Protein AF-A0A5S3U3B7-F1 (afdb_monomer)

Nearest PDB structures (foldseek):
  7dtr-assembly1_A-2  TM=5.521E-01  e=1.404E+00  Pseudomonas aeruginosa
  4id2-assembly1_A  TM=3.808E-01  e=4.170E+00  Bacteroides ovatus ATCC 8483
  2clz-assembly1_A  TM=3.949E-01  e=7.420E+00  Mus musculus
  4fp1-assembly1_A  TM=3.290E-01  e=8.991E+00  Pseudomonas putida
  6b40-assembly1_E  TM=2.022E-01  e=4.170E+00  Branchiostoma belcheri

Secondary structure (DSSP, 8-state):
--PPPHHHHHHHHHHHHHHHHTSTTGGGG-SBTTB-EEEEEEEEEE-SS--TT-EE-HHHHTTSEEEEEEEEEETTEEEEEEEEETTS-THHHHHHHHHT--SS---SEE-

Foldseek 3Di:
DDDDDPVVVLVVLLVVLQVVCPDPCQQVLDPDHPFWEKEKDWDKDFDPDDDPQWADDCVRANPGTTWIKIFIDTSNRTQFIDIHHPVDDRVVCPVVRLVPRPHPDHGPHYD

Sequence (111 aa):
ANYIRPETLHDASDVINNAVAALPIFRHYHIQEDQLHASADGQKFETHLETFKTRYSSKYFGTNKGITAMTLVANHSALNARIIGSNEHESHYIYDLLQSNSSEIKPDVLS

Solvent-accessible surface area (backbone atoms only — not comparable to full-atom values): 6523 Å² total; per-residue (Å²): 132,93,74,88,46,72,68,64,51,49,56,52,43,34,55,51,41,45,58,51,60,71,37,87,65,40,72,73,54,42,88,44,89,99,38,46,53,25,38,60,48,72,46,80,42,79,46,94,69,86,50,97,45,45,25,59,26,62,91,84,45,55,94,38,36,15,32,22,43,35,38,33,35,39,73,93,30,76,60,35,74,49,82,40,33,42,71,57,70,65,79,79,46,53,63,56,48,61,72,66,41,80,42,84,77,73,62,77,42,78,84

Radius of gyration: 15.9 Å; Cα contacts (8 Å, |Δi|>4): 185; chains: 1; bounding box: 46×23×41 Å

pLDDT: mean 92.89, std 5.53, range [54.0, 97.69]

Mean predicted aligned error: 3.94 Å

Structure (mmCIF, N/CA/C/O backbone):
data_AF-A0A5S3U3B7-F1
#
_entry.id   AF-A0A5S3U3B7-F1
#
loop_
_atom_site.group_PDB
_atom_site.id
_atom_site.type_symbol
_atom_site.label_atom_id
_atom_site.label_alt_id
_atom_site.label_comp_id
_atom_site.label_asym_id
_atom_site.label_entity_id
_atom_site.label_seq_id
_atom_site.pdbx_PDB_ins_code
_atom_site.Cartn_x
_atom_site.Cartn_y
_atom_site.Cartn_z
_atom_site.occupancy
_atom_site.B_iso_or_equiv
_atom_site.auth_seq_id
_atom_site.auth_comp_id
_atom_site.auth_asym_id
_atom_site.auth_atom_id
_atom_site.pdbx_PDB_model_num
ATOM 1 N N . ALA A 1 1 ? -25.894 8.887 -12.754 1.00 54.00 1 ALA A N 1
ATOM 2 C CA . ALA A 1 1 ? -24.887 9.210 -11.725 1.00 54.00 1 ALA A CA 1
ATOM 3 C C . ALA A 1 1 ? -23.654 8.357 -11.993 1.00 54.00 1 ALA A C 1
ATOM 5 O O . ALA A 1 1 ? -23.797 7.147 -12.123 1.00 54.00 1 ALA A O 1
ATOM 6 N N . ASN A 1 2 ? -22.485 8.978 -12.163 1.00 64.12 2 ASN A N 1
ATOM 7 C CA . ASN A 1 2 ? -21.223 8.257 -12.337 1.00 64.12 2 ASN A CA 1
ATOM 8 C C . ASN A 1 2 ? -20.746 7.806 -10.957 1.00 64.12 2 ASN A C 1
ATOM 10 O O . ASN A 1 2 ? -20.170 8.592 -10.212 1.00 64.12 2 ASN A O 1
ATOM 14 N N . TYR A 1 3 ? -21.068 6.570 -10.586 1.00 75.81 3 TYR A N 1
ATOM 15 C CA . TYR A 1 3 ? -20.575 5.977 -9.349 1.00 75.81 3 TYR A CA 1
ATOM 16 C C . TYR A 1 3 ? -19.154 5.470 -9.573 1.00 75.81 3 TYR A C 1
ATOM 18 O O . TYR A 1 3 ? -18.912 4.703 -10.506 1.00 75.81 3 TYR A O 1
ATOM 26 N N . ILE A 1 4 ? -18.230 5.889 -8.712 1.00 82.06 4 ILE A N 1
ATOM 27 C CA . ILE A 1 4 ? -16.897 5.295 -8.638 1.00 82.06 4 ILE A CA 1
ATOM 28 C C . ILE A 1 4 ? -17.058 3.951 -7.935 1.00 82.06 4 ILE A C 1
ATOM 30 O O . ILE A 1 4 ? -17.570 3.896 -6.816 1.00 82.06 4 ILE A O 1
ATOM 34 N N . ARG A 1 5 ? -16.661 2.870 -8.606 1.00 90.25 5 ARG A N 1
ATOM 35 C CA . ARG A 1 5 ? -16.623 1.533 -8.014 1.00 90.25 5 ARG A CA 1
ATOM 36 C C . ARG A 1 5 ? -15.184 1.204 -7.617 1.00 90.25 5 ARG A C 1
ATOM 38 O O . ARG A 1 5 ? -14.291 1.500 -8.418 1.00 90.25 5 ARG A O 1
ATOM 45 N N . PRO A 1 6 ? -14.942 0.612 -6.435 1.00 88.50 6 PRO A N 1
ATOM 46 C CA . PRO A 1 6 ? -13.596 0.250 -6.002 1.00 88.50 6 PRO A CA 1
ATOM 47 C C . PRO A 1 6 ? -12.848 -0.589 -7.036 1.00 88.50 6 PRO A C 1
ATOM 49 O O . PRO A 1 6 ? -11.689 -0.305 -7.304 1.00 88.50 6 PRO A O 1
ATOM 52 N N . GLU A 1 7 ? -13.528 -1.534 -7.688 1.00 89.69 7 GLU A N 1
ATOM 53 C CA . GLU A 1 7 ? -12.917 -2.419 -8.684 1.00 89.69 7 GLU A CA 1
ATOM 54 C C . GLU A 1 7 ? -12.412 -1.612 -9.887 1.00 89.69 7 GLU A C 1
ATOM 56 O O . GLU A 1 7 ? -11.254 -1.705 -10.267 1.00 89.69 7 GLU A O 1
ATOM 61 N N . THR A 1 8 ? -13.245 -0.708 -10.418 1.00 92.31 8 THR A N 1
ATOM 62 C CA . THR A 1 8 ? -12.846 0.145 -11.551 1.00 92.31 8 THR A CA 1
ATOM 63 C C . THR A 1 8 ? -11.762 1.160 -11.196 1.00 92.31 8 THR A C 1
ATOM 65 O O . THR A 1 8 ? -10.997 1.565 -12.067 1.00 92.31 8 THR A O 1
ATOM 68 N N . LEU A 1 9 ? -11.717 1.611 -9.938 1.00 91.75 9 LEU A N 1
ATOM 69 C CA . LEU A 1 9 ? -10.686 2.533 -9.469 1.00 91.75 9 LEU A CA 1
ATOM 70 C C . LEU A 1 9 ? -9.347 1.810 -9.311 1.00 91.75 9 LEU A C 1
ATOM 72 O O . LEU A 1 9 ? -8.314 2.369 -9.666 1.00 91.75 9 LEU A O 1
ATOM 76 N N . HIS A 1 10 ? -9.386 0.577 -8.811 1.00 92.44 10 HIS A N 1
ATOM 77 C CA . HIS A 1 10 ? -8.223 -0.290 -8.680 1.00 92.44 10 HIS A CA 1
ATOM 78 C C . HIS A 1 10 ? -7.611 -0.600 -10.049 1.00 92.44 10 HIS A C 1
ATOM 80 O O . HIS A 1 10 ? -6.440 -0.306 -10.267 1.00 92.44 10 HIS A O 1
ATOM 86 N N . ASP A 1 11 ? -8.431 -1.033 -11.013 1.00 93.88 11 ASP A N 1
ATOM 87 C CA . ASP A 1 11 ? -7.987 -1.290 -12.390 1.00 93.88 11 ASP A CA 1
ATOM 88 C C . ASP A 1 11 ? -7.365 -0.039 -13.037 1.00 93.88 11 ASP A C 1
ATOM 90 O O . ASP A 1 11 ? -6.330 -0.105 -13.701 1.00 93.88 11 ASP A O 1
ATOM 94 N N . ALA A 1 12 ? -7.974 1.134 -12.829 1.00 94.50 12 ALA A N 1
ATOM 95 C CA . ALA A 1 12 ? -7.435 2.394 -13.335 1.00 94.50 12 ALA A CA 1
ATOM 96 C C . ALA A 1 12 ? -6.098 2.769 -12.669 1.00 94.50 12 ALA A C 1
ATOM 98 O O . ALA A 1 12 ? -5.206 3.292 -13.340 1.00 94.50 12 ALA A O 1
ATOM 99 N N . SER A 1 13 ? -5.952 2.499 -11.369 1.00 94.75 13 SER A N 1
ATOM 100 C CA . SER A 1 13 ? -4.706 2.714 -10.629 1.00 94.75 13 SER A CA 1
ATOM 101 C C . SER A 1 13 ? -3.585 1.828 -11.169 1.00 94.75 13 SER A C 1
ATOM 103 O O . SER A 1 13 ? -2.486 2.324 -11.408 1.00 94.75 13 SER A O 1
ATOM 105 N N . ASP A 1 14 ? -3.869 0.554 -11.446 1.00 96.50 14 ASP A N 1
ATOM 106 C CA . ASP A 1 14 ? -2.902 -0.376 -12.038 1.00 96.50 14 ASP A CA 1
ATOM 107 C C . ASP A 1 14 ? -2.415 0.103 -13.408 1.00 96.50 14 ASP A C 1
ATOM 109 O O . ASP A 1 14 ? -1.211 0.118 -13.661 1.00 96.50 14 ASP A O 1
ATOM 113 N N . VAL A 1 15 ? -3.322 0.579 -14.269 1.00 97.38 15 VAL A N 1
ATOM 114 C CA . VAL A 1 15 ? -2.954 1.137 -15.582 1.00 97.38 15 VAL A CA 1
ATOM 115 C C . VAL A 1 15 ? -1.986 2.316 -15.437 1.00 97.38 15 VAL A C 1
ATOM 117 O O . VAL A 1 15 ? -0.990 2.386 -16.159 1.00 97.38 15 VAL A O 1
ATOM 120 N N . ILE A 1 16 ? -2.251 3.235 -14.504 1.00 96.56 16 ILE A N 1
ATOM 121 C CA . ILE A 1 16 ? -1.390 4.403 -14.268 1.00 96.56 16 ILE A CA 1
ATOM 122 C C . ILE A 1 16 ? -0.038 3.967 -13.701 1.00 96.56 16 ILE A C 1
ATOM 124 O O . ILE A 1 16 ? 0.998 4.387 -14.213 1.00 96.56 16 ILE A O 1
ATOM 128 N N . ASN A 1 17 ? -0.038 3.112 -12.679 1.00 97.12 17 ASN A N 1
ATOM 129 C CA . ASN A 1 17 ? 1.178 2.614 -12.044 1.00 97.12 17 ASN A CA 1
ATOM 130 C C . ASN A 1 17 ? 2.079 1.895 -13.056 1.00 97.12 17 ASN A C 1
ATOM 132 O O . ASN A 1 17 ? 3.262 2.214 -13.154 1.00 97.12 17 ASN A O 1
ATOM 136 N N . ASN A 1 18 ? 1.525 0.988 -13.864 1.00 97.69 18 ASN A N 1
ATOM 137 C CA . ASN A 1 18 ? 2.289 0.246 -14.870 1.00 97.69 18 ASN A CA 1
ATOM 138 C C . ASN A 1 18 ? 2.868 1.185 -15.942 1.00 97.69 18 ASN A C 1
ATOM 140 O O . ASN A 1 18 ? 4.030 1.052 -16.328 1.00 97.69 18 ASN A O 1
ATOM 144 N N . ALA A 1 19 ? 2.098 2.188 -16.380 1.00 97.38 19 ALA A N 1
ATOM 145 C CA . ALA A 1 19 ? 2.591 3.197 -17.315 1.00 97.38 19 ALA A CA 1
ATOM 146 C C . ALA A 1 19 ? 3.734 4.038 -16.717 1.00 97.38 19 ALA A C 1
ATOM 148 O O . ALA A 1 19 ? 4.704 4.332 -17.414 1.00 97.38 19 ALA A O 1
ATOM 149 N N . VAL A 1 20 ? 3.648 4.397 -15.431 1.00 96.25 20 VAL A N 1
ATOM 150 C CA . VAL A 1 20 ? 4.716 5.104 -14.706 1.00 96.25 20 VAL A CA 1
ATOM 151 C C . VAL A 1 20 ? 5.957 4.223 -14.561 1.00 96.25 20 VAL A C 1
ATOM 153 O O . VAL A 1 20 ? 7.066 4.710 -14.779 1.00 96.25 20 VAL A O 1
ATOM 156 N N . ALA A 1 21 ? 5.790 2.932 -14.271 1.00 96.25 21 ALA A N 1
ATOM 157 C CA . ALA A 1 21 ? 6.893 1.980 -14.157 1.00 96.25 21 ALA A CA 1
ATOM 158 C C . ALA A 1 21 ? 7.660 1.768 -15.468 1.00 96.25 21 ALA A C 1
ATOM 160 O O . ALA A 1 21 ? 8.870 1.549 -15.444 1.00 96.25 21 ALA A O 1
ATOM 161 N N . ALA A 1 22 ? 6.985 1.893 -16.615 1.00 96.31 22 ALA A N 1
ATOM 162 C CA . ALA A 1 22 ? 7.618 1.819 -17.930 1.00 96.31 22 ALA A CA 1
ATOM 163 C C . ALA A 1 22 ? 8.488 3.049 -18.268 1.00 96.31 22 ALA A C 1
ATOM 165 O O . ALA A 1 22 ? 9.270 3.009 -19.223 1.00 96.31 22 ALA A O 1
ATOM 166 N N . LEU A 1 23 ? 8.372 4.155 -17.521 1.00 96.31 23 LEU A N 1
ATOM 167 C CA . LEU A 1 23 ? 9.165 5.355 -17.779 1.00 96.31 23 LEU A CA 1
ATOM 168 C C . LEU A 1 23 ? 10.631 5.148 -17.360 1.00 96.31 23 LEU A C 1
ATOM 170 O O . LEU A 1 23 ? 10.896 4.645 -16.267 1.00 96.31 23 LEU A O 1
ATOM 174 N N . PRO A 1 24 ? 11.612 5.652 -18.136 1.00 94.69 24 PRO A N 1
ATOM 175 C CA . PRO A 1 24 ? 13.032 5.519 -17.798 1.00 94.69 24 PRO A CA 1
ATOM 176 C C . PRO A 1 24 ? 13.425 6.110 -16.440 1.00 94.69 24 PRO A C 1
ATOM 178 O O . PRO A 1 24 ? 14.453 5.725 -15.892 1.00 94.69 24 PRO A O 1
ATOM 181 N N . ILE A 1 25 ? 12.635 7.054 -15.913 1.00 94.75 25 ILE A N 1
ATOM 182 C CA . ILE A 1 25 ? 12.871 7.677 -14.607 1.00 94.75 25 ILE A CA 1
ATOM 183 C C . ILE A 1 25 ? 12.594 6.724 -13.437 1.00 94.75 25 ILE A C 1
ATOM 185 O O . ILE A 1 25 ? 13.209 6.871 -12.389 1.00 94.75 25 ILE A O 1
ATOM 189 N N . PHE A 1 26 ? 11.727 5.722 -13.612 1.00 95.12 26 PHE A N 1
ATOM 190 C CA . PHE A 1 26 ? 11.245 4.877 -12.519 1.00 95.12 26 PHE A CA 1
ATOM 191 C C . PHE A 1 26 ? 12.377 4.152 -11.782 1.00 95.12 26 PHE A C 1
ATOM 193 O O . PHE A 1 26 ? 12.467 4.218 -10.560 1.00 95.12 26 PHE A O 1
ATOM 200 N N . ARG A 1 27 ? 13.307 3.551 -12.532 1.00 92.75 27 ARG A N 1
ATOM 201 C CA . ARG A 1 27 ? 14.496 2.869 -11.987 1.00 92.75 27 ARG A CA 1
ATOM 202 C C . ARG A 1 27 ? 15.425 3.784 -11.183 1.00 92.75 27 ARG A C 1
ATOM 204 O O . ARG A 1 27 ? 16.193 3.302 -10.363 1.00 92.75 27 ARG A O 1
ATOM 211 N N . HIS A 1 28 ? 15.379 5.096 -11.423 1.00 94.00 28 HIS A N 1
ATOM 212 C CA . HIS A 1 28 ? 16.221 6.058 -10.710 1.00 94.00 28 HIS A CA 1
ATOM 213 C C . HIS A 1 28 ? 15.687 6.385 -9.310 1.00 94.00 28 HIS A C 1
ATOM 215 O O . HIS A 1 28 ? 16.383 7.044 -8.543 1.00 94.00 28 HIS A O 1
ATOM 221 N N . TYR A 1 29 ? 14.484 5.914 -8.966 1.00 93.75 29 TYR A N 1
ATOM 222 C CA . TYR A 1 29 ? 13.941 5.998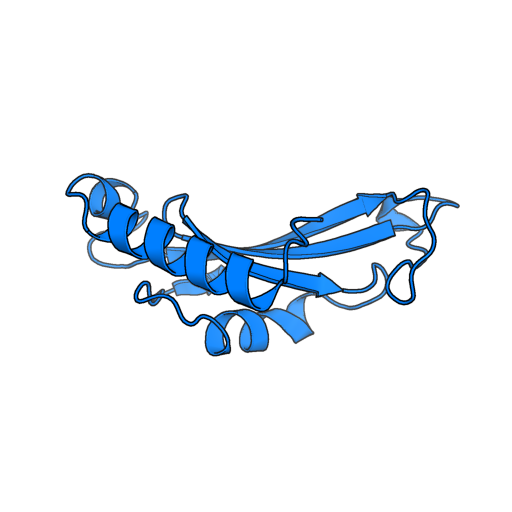 -7.611 1.00 93.75 29 TYR A CA 1
ATOM 223 C C . TYR A 1 29 ? 14.299 4.791 -6.734 1.00 93.75 29 TYR A C 1
ATOM 225 O O . TYR A 1 29 ? 13.981 4.806 -5.545 1.00 93.75 29 TYR A O 1
ATOM 233 N N . HIS A 1 30 ? 14.968 3.765 -7.277 1.00 94.44 30 HIS A N 1
ATOM 234 C CA . HIS A 1 30 ? 15.424 2.635 -6.471 1.00 94.44 30 HIS A CA 1
ATOM 235 C C . HIS A 1 30 ? 16.391 3.096 -5.378 1.00 94.44 30 HIS A C 1
ATOM 237 O O . HIS A 1 30 ? 17.321 3.860 -5.627 1.00 94.44 30 HIS A O 1
ATOM 243 N N . ILE A 1 31 ? 16.177 2.596 -4.160 1.00 91.94 31 ILE A N 1
ATOM 244 C CA . ILE A 1 31 ? 17.058 2.866 -3.016 1.00 91.94 31 ILE A CA 1
ATOM 245 C C . ILE A 1 31 ? 18.370 2.082 -3.158 1.00 91.94 31 ILE A C 1
ATOM 247 O O . ILE A 1 31 ? 19.437 2.583 -2.811 1.00 91.94 31 ILE A O 1
ATOM 251 N N . GLN A 1 32 ? 18.286 0.850 -3.664 1.00 92.06 32 GLN A N 1
ATOM 252 C CA . GLN A 1 32 ? 19.422 -0.017 -3.966 1.00 92.06 32 GLN A CA 1
ATOM 253 C C . GLN A 1 32 ? 19.421 -0.326 -5.461 1.00 92.06 32 GLN A C 1
ATOM 255 O O . GLN A 1 32 ? 18.358 -0.530 -6.046 1.00 92.06 32 GLN A O 1
ATOM 260 N N . GLU A 1 33 ? 20.601 -0.363 -6.081 1.00 87.19 33 GLU A N 1
ATOM 261 C CA . GLU A 1 33 ? 20.709 -0.744 -7.491 1.00 87.19 33 GLU A CA 1
ATOM 262 C C . GLU A 1 33 ? 20.085 -2.128 -7.720 1.00 87.19 33 GLU A C 1
ATOM 264 O O . GLU A 1 33 ? 20.262 -3.046 -6.918 1.00 87.19 33 GLU A O 1
ATOM 269 N N . ASP A 1 34 ? 19.307 -2.234 -8.800 1.00 87.62 34 ASP A N 1
ATOM 270 C CA . ASP A 1 34 ? 18.609 -3.447 -9.240 1.00 87.62 34 ASP A CA 1
ATOM 271 C C . ASP A 1 34 ? 17.636 -4.091 -8.233 1.00 87.62 34 ASP A C 1
ATOM 273 O O . ASP A 1 34 ? 17.221 -5.228 -8.439 1.00 87.62 34 ASP A O 1
ATOM 277 N N . GLN A 1 35 ? 17.220 -3.375 -7.181 1.00 94.19 35 GLN A N 1
ATOM 278 C CA . GLN A 1 35 ? 16.182 -3.846 -6.259 1.00 94.19 35 GLN A CA 1
ATOM 279 C C . GLN A 1 35 ? 15.042 -2.843 -6.135 1.00 94.19 35 GLN A C 1
ATOM 281 O O . GLN A 1 35 ? 15.228 -1.683 -5.745 1.00 94.19 35 GLN A O 1
ATOM 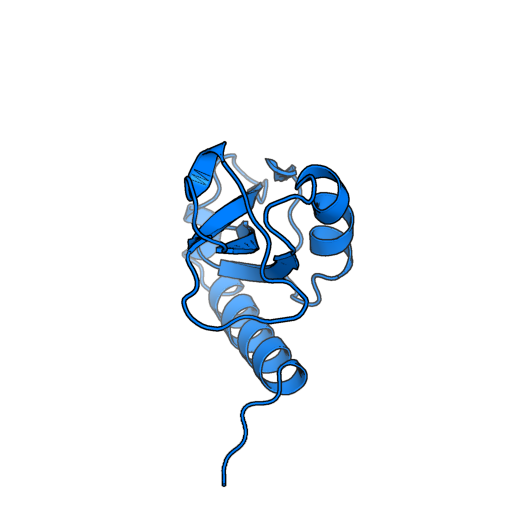286 N N . LEU A 1 36 ? 13.829 -3.317 -6.403 1.00 95.19 36 LEU A N 1
ATOM 287 C CA . LEU A 1 36 ? 12.624 -2.547 -6.181 1.00 95.19 36 LEU A CA 1
ATOM 288 C C . LEU A 1 36 ? 12.185 -2.674 -4.723 1.00 95.19 36 LEU A C 1
ATOM 290 O O . LEU A 1 36 ? 11.662 -3.697 -4.280 1.00 95.19 36 LEU A O 1
ATOM 294 N N . HIS A 1 37 ? 12.353 -1.584 -3.989 1.00 95.94 37 HIS A N 1
ATOM 295 C CA . HIS A 1 37 ? 11.957 -1.500 -2.596 1.00 95.94 37 HIS A CA 1
ATOM 296 C C . HIS A 1 37 ? 10.551 -0.905 -2.462 1.00 95.94 37 HIS A C 1
ATOM 298 O O . HIS A 1 37 ? 10.294 0.217 -2.908 1.00 95.94 37 HIS A O 1
ATOM 304 N N . ALA A 1 38 ? 9.651 -1.632 -1.805 1.00 95.38 38 ALA A N 1
ATOM 305 C CA . ALA A 1 38 ? 8.346 -1.126 -1.405 1.00 95.38 38 ALA A CA 1
ATOM 306 C C . ALA A 1 38 ? 8.292 -0.854 0.094 1.00 95.38 38 ALA A C 1
ATOM 308 O O . ALA A 1 38 ? 8.992 -1.477 0.888 1.00 95.38 38 ALA A O 1
ATOM 309 N N . SER A 1 39 ? 7.417 0.065 0.479 1.00 94.69 39 SER A N 1
ATOM 310 C CA . SER A 1 39 ? 7.097 0.326 1.874 1.00 94.69 39 SER A CA 1
ATOM 311 C C . SER A 1 39 ? 5.615 0.106 2.123 1.00 94.69 39 SER A C 1
ATOM 313 O O . SER A 1 39 ? 4.776 0.511 1.308 1.00 94.69 39 SER A O 1
ATOM 315 N N . ALA A 1 40 ? 5.312 -0.556 3.239 1.00 95.06 40 ALA A N 1
ATOM 316 C CA . ALA A 1 40 ? 3.962 -0.676 3.758 1.00 95.06 40 ALA A CA 1
ATOM 317 C C . ALA A 1 40 ? 3.792 0.236 4.979 1.00 95.06 40 ALA A C 1
ATOM 319 O O . ALA A 1 40 ? 4.506 0.082 5.964 1.00 95.06 40 ALA A O 1
ATOM 320 N N . ASP A 1 41 ? 2.829 1.157 4.937 1.00 93.50 41 ASP A N 1
ATOM 321 C CA . ASP A 1 41 ? 2.601 2.110 6.030 1.00 93.50 41 ASP A CA 1
ATOM 322 C C . ASP A 1 41 ? 1.130 2.161 6.460 1.00 93.50 41 ASP A C 1
ATOM 324 O O . ASP A 1 41 ? 0.213 2.057 5.641 1.00 93.50 41 ASP A O 1
ATOM 328 N N . GLY A 1 42 ? 0.913 2.308 7.767 1.00 94.38 42 GLY A N 1
ATOM 329 C CA . GLY A 1 42 ? -0.394 2.326 8.417 1.00 94.38 42 GLY A CA 1
ATOM 330 C C . GLY A 1 42 ? -0.803 3.729 8.850 1.00 94.38 42 GLY A C 1
ATOM 331 O O . GLY A 1 42 ? -0.695 4.111 10.018 1.00 94.38 42 GLY A O 1
ATOM 332 N N . GLN A 1 43 ? -1.347 4.509 7.922 1.00 94.06 43 GLN A N 1
ATOM 333 C CA . GLN A 1 43 ? -1.704 5.902 8.181 1.00 94.06 43 GLN A CA 1
ATOM 334 C C . GLN A 1 43 ? -2.996 6.023 8.993 1.00 94.06 43 GLN A C 1
ATOM 336 O O . GLN A 1 43 ? -3.995 5.350 8.729 1.00 94.06 43 GLN A O 1
ATOM 341 N N . LYS A 1 44 ? -2.996 6.905 9.995 1.00 95.06 44 LYS A N 1
ATOM 342 C CA . LYS A 1 44 ? -4.108 7.088 10.937 1.00 95.06 44 LYS A CA 1
ATOM 343 C C . LYS A 1 44 ? -4.931 8.311 10.563 1.00 95.06 44 LYS A C 1
ATOM 345 O O . LYS A 1 44 ? -4.409 9.421 10.539 1.00 95.06 44 LYS A O 1
ATOM 350 N N . PHE A 1 45 ? -6.226 8.106 10.340 1.00 95.31 45 PHE A N 1
ATOM 351 C CA . PHE A 1 45 ? -7.154 9.175 9.983 1.00 95.31 45 PHE A CA 1
ATOM 352 C C . PHE A 1 45 ? -8.338 9.189 10.937 1.00 95.31 45 PHE A C 1
ATOM 354 O O . PHE A 1 45 ? -9.054 8.195 11.056 1.00 95.31 45 PHE A O 1
ATOM 361 N N . GLU A 1 46 ? -8.551 10.318 11.605 1.00 95.44 46 GLU A N 1
ATOM 362 C CA . GLU A 1 46 ? -9.768 10.553 12.374 1.00 95.44 46 GLU A CA 1
ATOM 363 C C . GLU A 1 46 ? -10.955 10.736 11.418 1.00 95.44 46 GLU A C 1
ATOM 365 O O . GLU A 1 46 ? -10.816 11.324 10.345 1.00 95.44 46 GLU A O 1
ATOM 370 N N . THR A 1 47 ? -12.129 10.220 11.781 1.00 92.00 47 THR A N 1
ATOM 371 C CA . THR A 1 47 ? -13.315 10.276 10.917 1.00 92.00 47 THR A CA 1
ATOM 372 C C . THR A 1 47 ? -14.531 10.762 11.688 1.00 92.00 47 THR A C 1
ATOM 374 O O . THR A 1 47 ? -14.869 10.190 12.722 1.00 92.00 47 THR A O 1
ATOM 377 N N . HIS A 1 48 ? -15.254 11.739 11.138 1.00 88.25 48 HIS A N 1
ATOM 378 C CA . HIS A 1 48 ? -16.533 12.189 11.700 1.00 88.25 48 HIS A CA 1
ATOM 379 C C . HIS A 1 48 ? -17.690 11.218 11.424 1.00 88.25 48 HIS A C 1
ATOM 381 O O . HIS A 1 48 ? -18.633 11.141 12.206 1.00 88.25 48 HIS A O 1
ATOM 387 N N . LEU A 1 49 ? -17.630 10.488 10.305 1.00 89.94 49 LEU A N 1
ATOM 388 C CA . LEU A 1 49 ? -18.645 9.508 9.927 1.00 89.94 49 LEU A CA 1
ATOM 389 C C . LEU A 1 49 ? -18.287 8.133 10.488 1.00 89.94 49 LEU A C 1
ATOM 391 O O . LEU A 1 49 ? -17.195 7.612 10.250 1.00 89.94 49 LEU A O 1
ATOM 395 N N . GLU A 1 50 ? -19.230 7.528 11.204 1.00 89.38 50 GLU A N 1
ATOM 396 C CA . GLU A 1 50 ? -19.053 6.188 11.748 1.00 89.38 50 GLU A CA 1
ATOM 397 C C . GLU A 1 50 ? -19.378 5.122 10.699 1.00 89.38 50 GLU A C 1
ATOM 399 O O . GLU A 1 50 ? -20.506 5.000 10.226 1.00 89.38 50 GLU A O 1
ATOM 404 N N . THR A 1 51 ? -18.374 4.321 10.355 1.00 90.81 51 THR A N 1
ATOM 405 C CA . THR A 1 51 ? -18.508 3.125 9.520 1.00 90.81 51 THR A CA 1
ATOM 406 C C . THR A 1 51 ? -18.236 1.869 10.348 1.00 90.81 51 THR A C 1
ATOM 408 O O . THR A 1 51 ? -17.734 1.942 11.471 1.00 90.81 51 THR A O 1
ATOM 411 N N . PHE A 1 52 ? -18.470 0.684 9.778 1.00 90.44 52 PHE A N 1
ATOM 412 C CA . PHE A 1 52 ? -18.091 -0.580 10.423 1.00 90.44 52 PHE A CA 1
ATOM 413 C C . P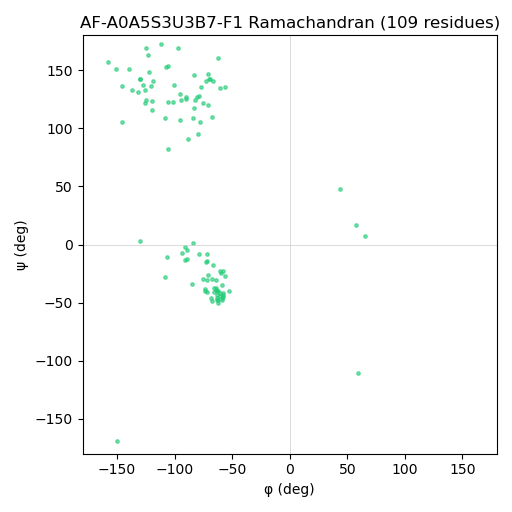HE A 1 52 ? -16.595 -0.670 10.771 1.00 90.44 52 PHE A C 1
ATOM 415 O O . PHE A 1 52 ? -16.237 -1.367 11.722 1.00 90.44 52 PHE A O 1
ATOM 422 N N . LYS A 1 53 ? -15.735 0.036 10.025 1.00 92.81 53 LYS A N 1
ATOM 423 C CA . LYS A 1 53 ? -14.283 0.090 10.244 1.00 92.81 53 LYS A CA 1
ATOM 424 C C . LYS A 1 53 ? -13.855 1.233 11.163 1.00 92.81 53 LYS A C 1
ATOM 426 O O . LYS A 1 53 ? -12.741 1.206 11.668 1.00 92.81 53 LYS A O 1
ATOM 431 N N . THR A 1 54 ? -14.730 2.192 11.448 1.00 95.25 54 THR A N 1
ATOM 432 C CA . THR A 1 54 ? -14.431 3.304 12.352 1.00 95.25 54 THR A CA 1
ATOM 433 C C . THR A 1 54 ? -14.346 2.799 13.799 1.00 95.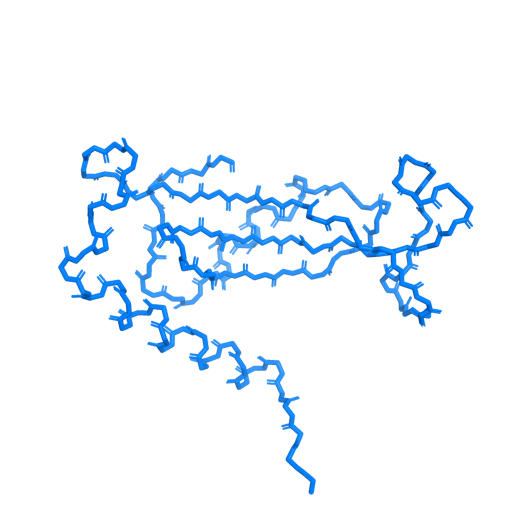25 54 THR A C 1
ATOM 435 O O . THR A 1 54 ? -15.293 2.209 14.338 1.00 95.25 54 THR A O 1
ATOM 438 N N . ARG A 1 55 ? -13.184 2.978 14.435 1.00 95.25 55 ARG A N 1
ATOM 439 C CA . ARG A 1 55 ? -12.859 2.415 15.757 1.00 95.25 55 ARG A CA 1
ATOM 440 C C . ARG A 1 55 ? -12.087 3.413 16.615 1.00 95.25 55 ARG A C 1
ATOM 442 O O . ARG A 1 55 ? -11.372 4.270 16.104 1.00 95.25 55 ARG A O 1
ATOM 449 N N . TYR A 1 56 ? -12.250 3.299 17.931 1.00 93.31 56 TYR A N 1
ATOM 450 C CA . TYR A 1 56 ? -11.505 4.114 18.887 1.00 93.31 56 TYR A CA 1
ATOM 451 C C . TYR A 1 56 ? -10.030 3.720 18.899 1.00 93.31 56 TYR A C 1
ATOM 453 O O . TYR A 1 56 ? -9.693 2.537 18.830 1.00 93.31 56 TYR A O 1
ATOM 461 N N . SER A 1 57 ? -9.159 4.714 19.046 1.00 90.88 57 SER A N 1
ATOM 462 C CA . SER A 1 57 ? -7.752 4.488 19.350 1.00 90.88 57 SER A CA 1
ATOM 463 C C . SER A 1 57 ? -7.242 5.611 20.239 1.00 90.88 57 SER A C 1
ATOM 465 O O . SER A 1 57 ? -7.026 6.727 19.773 1.00 90.88 57 SER A O 1
ATOM 467 N N . SER A 1 58 ? -7.046 5.314 21.525 1.00 89.69 58 SER A N 1
ATOM 468 C CA . SER A 1 58 ? -6.598 6.305 22.512 1.00 89.69 58 SER A CA 1
ATOM 469 C C . SER A 1 58 ? -5.250 6.921 22.142 1.00 89.69 58 SER A C 1
ATOM 471 O O . SER A 1 58 ? -5.046 8.114 22.344 1.00 89.69 58 SER A O 1
ATOM 473 N N . LYS A 1 59 ? -4.359 6.123 21.540 1.00 90.50 59 LYS A N 1
ATOM 474 C CA . LYS A 1 59 ? -3.038 6.563 21.082 1.00 90.50 59 LYS A CA 1
ATOM 475 C C . LYS A 1 59 ? -3.109 7.639 19.994 1.00 90.50 59 LYS A C 1
ATOM 477 O O . LYS A 1 59 ? -2.277 8.537 20.003 1.00 90.50 59 LYS A O 1
ATOM 482 N N . TYR A 1 60 ? -4.047 7.526 19.053 1.00 91.81 60 TYR A N 1
ATOM 483 C CA . TYR A 1 60 ? -4.054 8.361 17.845 1.00 91.81 60 TYR A CA 1
ATOM 484 C C . TYR A 1 60 ? -5.159 9.418 17.827 1.00 91.81 60 TYR A C 1
ATOM 486 O O . TYR A 1 60 ? -4.972 10.461 17.214 1.00 91.81 60 TYR A O 1
ATOM 494 N N . PHE A 1 61 ? -6.286 9.172 18.496 1.00 93.00 61 PHE A N 1
ATOM 495 C CA . PHE A 1 61 ? -7.486 10.012 18.384 1.00 93.00 61 PHE A CA 1
ATOM 496 C C . PHE A 1 61 ? -8.069 10.426 19.740 1.00 93.00 61 PHE A C 1
ATOM 498 O O . PHE A 1 61 ? -9.131 11.041 19.792 1.00 93.00 61 PHE A O 1
ATOM 505 N N . GLY A 1 62 ? -7.429 10.066 20.859 1.00 90.12 62 GLY A N 1
ATOM 506 C CA . GLY A 1 62 ? -7.948 10.358 22.195 1.00 90.12 62 GLY A CA 1
ATOM 507 C C . GLY A 1 62 ? -9.330 9.733 22.420 1.00 90.12 62 GLY A C 1
ATOM 508 O O . GLY A 1 62 ? -9.459 8.513 22.518 1.00 90.12 62 GLY A O 1
ATOM 509 N N . THR A 1 63 ? -10.361 10.576 22.506 1.00 90.12 63 THR A N 1
ATOM 510 C CA . THR A 1 63 ? -11.769 10.172 22.668 1.00 90.12 63 THR A CA 1
ATOM 511 C C . THR A 1 63 ? -12.510 9.977 21.349 1.00 90.12 63 THR A C 1
ATOM 513 O O . THR A 1 63 ? -13.684 9.616 21.372 1.00 90.12 63 THR A O 1
ATOM 516 N N . ASN A 1 64 ? -11.862 10.228 20.213 1.00 93.19 64 ASN A N 1
ATOM 517 C CA . ASN A 1 64 ? -12.482 10.153 18.897 1.00 93.19 64 ASN A CA 1
ATOM 518 C C . ASN A 1 64 ? -12.206 8.802 18.226 1.00 93.19 64 ASN A C 1
ATOM 520 O O . ASN A 1 64 ? -11.413 7.975 18.695 1.00 93.19 64 ASN A O 1
ATOM 524 N N . LYS A 1 65 ? -12.922 8.550 17.129 1.00 95.12 65 LYS A N 1
ATOM 525 C CA . LYS A 1 65 ? -12.759 7.346 16.316 1.00 95.12 65 LYS A CA 1
ATOM 526 C C . LYS A 1 65 ? -12.082 7.694 15.000 1.00 95.12 65 LYS A C 1
ATOM 528 O O . LYS A 1 65 ? -12.243 8.787 14.462 1.00 95.12 65 LYS A O 1
ATOM 533 N N . GLY A 1 66 ? -11.397 6.712 14.446 1.00 96.19 66 GLY A N 1
ATOM 534 C CA . GLY A 1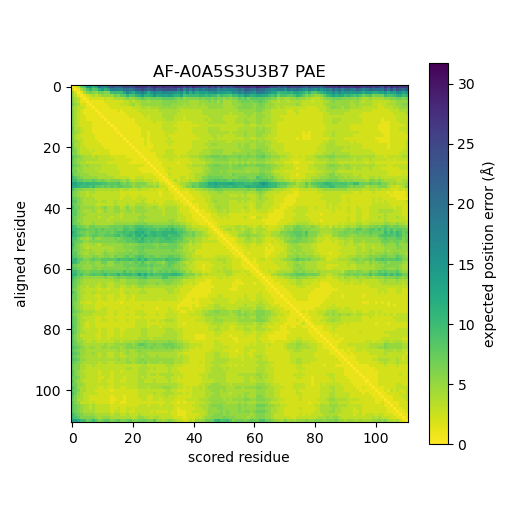 66 ? -10.808 6.830 13.130 1.00 96.19 66 GLY A CA 1
ATOM 535 C C . GLY A 1 66 ? -10.723 5.496 12.423 1.00 96.19 66 GLY A C 1
ATOM 536 O O . GLY A 1 66 ? -11.298 4.489 12.854 1.00 96.19 66 GLY A O 1
ATOM 537 N N . ILE A 1 67 ? -9.990 5.523 11.323 1.00 96.75 67 ILE A N 1
ATOM 538 C CA . ILE A 1 67 ? -9.605 4.362 10.535 1.00 96.75 67 ILE A CA 1
ATOM 539 C C . ILE A 1 67 ? -8.085 4.320 10.389 1.00 96.75 67 ILE A C 1
ATOM 541 O O . ILE A 1 67 ? -7.354 5.251 10.747 1.00 96.75 67 ILE A O 1
ATOM 545 N N . THR A 1 68 ? -7.587 3.201 9.893 1.00 96.38 68 THR A N 1
ATOM 546 C CA . THR A 1 68 ? -6.203 3.066 9.455 1.00 96.38 68 THR A CA 1
ATOM 547 C C . THR A 1 68 ? -6.198 2.702 7.985 1.00 96.38 6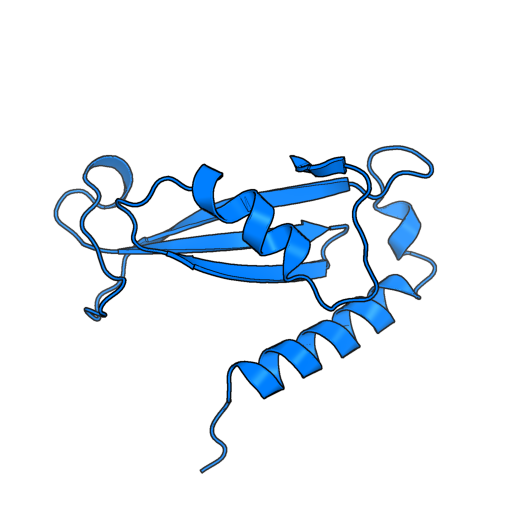8 THR A C 1
ATOM 549 O O . THR A 1 68 ? -6.831 1.725 7.588 1.00 96.38 68 THR A O 1
ATOM 552 N N . ALA A 1 69 ? -5.519 3.510 7.180 1.00 95.69 69 ALA A N 1
ATOM 553 C CA . ALA A 1 69 ? -5.276 3.215 5.782 1.00 95.69 69 ALA A CA 1
ATOM 554 C C . ALA A 1 69 ? -3.905 2.558 5.677 1.00 95.69 69 ALA A C 1
ATOM 556 O O . ALA A 1 69 ? -2.883 3.213 5.854 1.00 95.69 69 ALA A O 1
ATOM 557 N N . MET A 1 70 ? -3.906 1.257 5.418 1.00 96.38 70 MET A N 1
ATOM 558 C CA . MET A 1 70 ? -2.698 0.549 5.040 1.00 96.38 70 MET A CA 1
ATOM 559 C C . MET A 1 70 ? -2.417 0.823 3.568 1.00 96.38 70 MET A C 1
ATOM 561 O O . MET A 1 70 ? -3.299 0.609 2.734 1.00 96.38 70 MET A O 1
ATOM 565 N N . THR A 1 71 ? -1.214 1.266 3.243 1.00 95.56 71 THR A N 1
ATOM 566 C CA . THR A 1 71 ? -0.780 1.523 1.867 1.00 95.56 71 THR A CA 1
ATOM 567 C C . THR A 1 71 ? 0.450 0.690 1.544 1.00 95.56 71 THR A C 1
ATOM 569 O O . THR A 1 71 ? 1.244 0.392 2.428 1.00 95.56 71 THR A O 1
ATOM 572 N N . LEU A 1 72 ? 0.588 0.293 0.281 1.00 96.44 72 LEU A N 1
ATOM 573 C CA . LEU A 1 72 ? 1.780 -0.326 -0.287 1.00 96.44 72 LEU A CA 1
ATOM 574 C C . LEU A 1 72 ? 2.274 0.574 -1.417 1.00 96.44 72 LEU A C 1
ATOM 576 O O . LEU A 1 72 ? 1.576 0.758 -2.417 1.00 96.44 72 LEU A O 1
ATOM 580 N N . VAL A 1 73 ? 3.465 1.141 -1.257 1.00 95.75 73 VAL A N 1
ATOM 581 C CA . VAL A 1 73 ? 4.025 2.125 -2.191 1.00 95.75 73 VAL A CA 1
ATOM 582 C C . VAL A 1 73 ? 5.422 1.699 -2.622 1.00 95.75 73 VAL A C 1
ATOM 584 O O . VAL A 1 73 ? 6.227 1.296 -1.788 1.00 95.75 73 VAL A O 1
ATOM 587 N N . ALA A 1 74 ? 5.733 1.832 -3.911 1.00 95.94 74 ALA A N 1
ATOM 588 C CA . ALA A 1 74 ? 7.083 1.653 -4.449 1.00 95.94 74 ALA A CA 1
ATOM 589 C C . ALA A 1 74 ? 7.385 2.764 -5.458 1.00 95.94 74 ALA A C 1
ATOM 591 O O . ALA A 1 74 ? 6.546 3.039 -6.311 1.00 95.94 74 ALA A O 1
ATOM 592 N N . ASN A 1 75 ? 8.552 3.414 -5.369 1.00 94.75 75 ASN A N 1
ATOM 593 C CA . ASN A 1 75 ? 8.977 4.484 -6.292 1.00 94.75 75 ASN A CA 1
ATOM 594 C C . ASN A 1 75 ? 7.863 5.506 -6.616 1.00 94.75 75 ASN A C 1
ATOM 596 O O . ASN A 1 75 ? 7.587 5.799 -7.779 1.00 94.75 75 ASN A O 1
ATOM 600 N N . HIS A 1 76 ? 7.175 6.007 -5.585 1.00 91.44 76 HIS A N 1
ATOM 601 C CA . HIS A 1 76 ? 6.041 6.941 -5.701 1.00 91.44 76 HIS A CA 1
ATOM 602 C C . HIS A 1 76 ? 4.768 6.400 -6.383 1.00 91.44 76 HIS A C 1
ATOM 604 O O . HIS A 1 76 ? 3.822 7.158 -6.583 1.00 91.44 76 HIS A O 1
ATOM 610 N N . SER A 1 77 ? 4.706 5.107 -6.695 1.00 94.81 77 SER A N 1
ATOM 611 C CA . SER A 1 77 ? 3.519 4.434 -7.235 1.00 94.81 77 SER A CA 1
ATOM 612 C C . SER A 1 77 ? 2.726 3.768 -6.113 1.00 94.81 77 SER A C 1
ATOM 614 O O . SER A 1 77 ? 3.291 3.042 -5.292 1.00 94.81 77 SER A O 1
ATOM 616 N N . ALA A 1 78 ? 1.418 4.021 -6.067 1.00 94.12 78 ALA A N 1
ATOM 617 C CA . ALA A 1 78 ? 0.520 3.481 -5.050 1.00 94.12 78 ALA A CA 1
ATOM 618 C C . ALA A 1 78 ? -0.011 2.117 -5.504 1.00 94.12 78 ALA A C 1
ATOM 620 O O . ALA A 1 78 ? -1.018 2.042 -6.203 1.00 94.12 78 ALA A O 1
ATOM 621 N N . LEU A 1 79 ? 0.700 1.048 -5.143 1.00 95.19 79 LEU A N 1
ATOM 622 C CA . LEU A 1 79 ? 0.469 -0.300 -5.668 1.00 95.19 79 LEU A CA 1
ATOM 623 C C . LEU A 1 79 ? -0.809 -0.931 -5.125 1.00 95.19 79 LEU A C 1
ATOM 625 O O . LEU A 1 79 ? -1.526 -1.612 -5.847 1.00 95.19 79 LEU A O 1
ATOM 629 N N . ASN A 1 80 ? -1.071 -0.745 -3.834 1.00 95.12 80 ASN A N 1
ATOM 630 C CA . ASN A 1 80 ? -2.249 -1.306 -3.190 1.00 95.12 80 ASN A CA 1
ATOM 631 C C . ASN A 1 80 ? -2.590 -0.531 -1.916 1.00 95.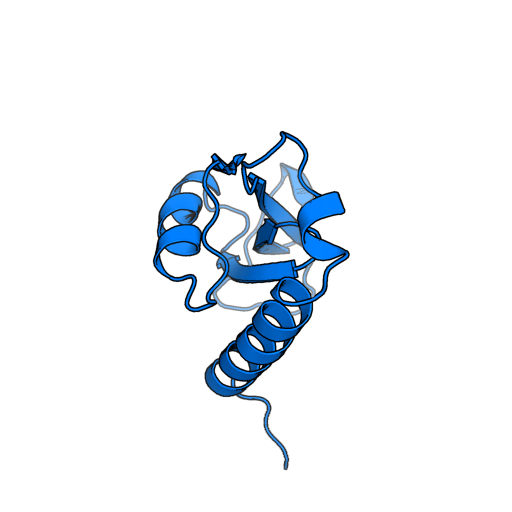12 80 ASN A C 1
ATOM 633 O O . ASN A 1 80 ? -1.724 0.106 -1.310 1.00 95.12 80 ASN A O 1
ATOM 637 N N . ALA A 1 81 ? -3.846 -0.595 -1.485 1.00 94.50 81 ALA A N 1
ATOM 638 C CA . ALA A 1 81 ? -4.285 0.001 -0.235 1.00 94.50 81 ALA A CA 1
ATOM 639 C C . ALA A 1 81 ? -5.467 -0.755 0.378 1.00 94.50 81 ALA A C 1
ATOM 641 O O . ALA A 1 81 ? -6.304 -1.331 -0.315 1.00 94.50 81 ALA A O 1
ATOM 642 N N . ARG A 1 82 ? -5.574 -0.713 1.708 1.00 94.00 82 ARG A N 1
ATOM 643 C CA . ARG A 1 82 ? -6.671 -1.336 2.452 1.00 94.00 82 ARG A CA 1
ATOM 644 C C . ARG A 1 82 ? -7.039 -0.523 3.681 1.00 94.00 82 ARG A C 1
ATOM 646 O O . ARG A 1 82 ? -6.178 -0.116 4.454 1.00 94.00 82 ARG A O 1
ATOM 653 N N . ILE A 1 83 ? -8.339 -0.353 3.906 1.00 94.81 83 ILE A N 1
ATOM 654 C CA . ILE A 1 83 ? -8.846 0.270 5.130 1.00 94.81 83 ILE A CA 1
ATOM 655 C C . ILE A 1 83 ? -9.085 -0.794 6.202 1.00 94.81 83 ILE A C 1
ATOM 657 O O . ILE A 1 83 ? -9.836 -1.756 6.004 1.00 94.81 83 ILE A O 1
ATOM 661 N N . ILE A 1 84 ? -8.480 -0.586 7.366 1.00 95.56 84 ILE A N 1
ATOM 662 C CA . ILE A 1 84 ? -8.667 -1.393 8.571 1.00 95.56 84 ILE A CA 1
ATOM 663 C C . ILE A 1 84 ? -9.124 -0.501 9.729 1.00 95.56 84 ILE A C 1
ATOM 665 O O . ILE A 1 84 ? -9.031 0.729 9.681 1.00 95.56 84 ILE A O 1
ATOM 669 N N . GLY A 1 85 ? -9.664 -1.118 10.772 1.00 95.38 85 GLY A N 1
ATOM 670 C CA . GLY A 1 85 ? -10.009 -0.421 11.998 1.00 95.38 85 GLY A CA 1
ATOM 671 C C . GLY A 1 85 ? -8.771 -0.005 12.775 1.00 95.38 85 GLY A C 1
ATOM 672 O O . GLY A 1 85 ? -7.757 -0.695 12.800 1.00 95.38 85 GLY A O 1
ATOM 673 N N . SER A 1 86 ? -8.856 1.128 13.461 1.00 92.69 86 SER A N 1
ATOM 674 C CA . SER A 1 86 ? -7.710 1.702 14.177 1.00 92.69 86 SER A CA 1
ATOM 675 C C . SER A 1 86 ? -7.278 0.958 15.436 1.00 92.69 86 SER A C 1
ATOM 677 O O . SER A 1 86 ? -6.254 1.302 16.026 1.00 92.69 86 SER A O 1
ATOM 679 N N . ASN A 1 87 ? -8.062 -0.030 15.859 1.00 91.31 87 ASN A N 1
ATOM 680 C CA . ASN A 1 87 ? -7.723 -0.965 16.925 1.00 91.31 87 ASN A CA 1
ATOM 681 C C . ASN A 1 87 ? -7.080 -2.257 16.392 1.00 91.31 87 ASN A C 1
ATOM 683 O O . ASN A 1 87 ? -6.687 -3.105 17.188 1.00 91.31 87 ASN A O 1
ATOM 687 N N . GLU A 1 88 ? -7.036 -2.442 15.072 1.00 93.12 88 GLU A N 1
ATOM 688 C CA . GLU A 1 88 ? -6.462 -3.624 14.439 1.00 93.12 88 GLU A CA 1
ATOM 689 C C . GLU A 1 88 ? -4.938 -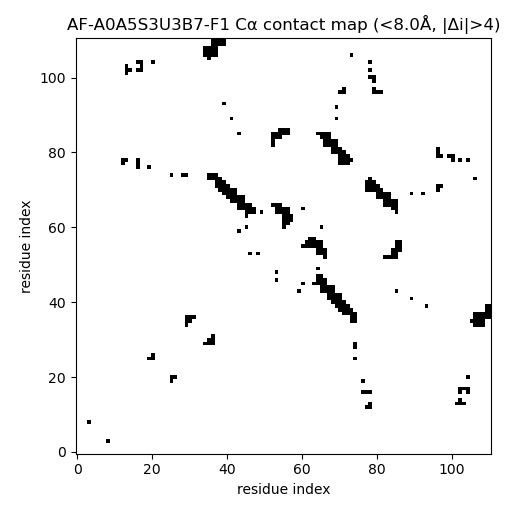3.471 14.318 1.00 93.12 88 GLU A C 1
ATOM 691 O O . GLU A 1 88 ? -4.422 -2.366 14.135 1.00 93.12 88 GLU A O 1
ATOM 696 N N . HIS A 1 89 ? -4.208 -4.582 14.441 1.00 92.75 89 HIS A N 1
ATOM 697 C CA . HIS A 1 89 ? -2.752 -4.578 14.323 1.00 92.75 89 HIS A CA 1
ATOM 698 C C . HIS A 1 89 ? -2.331 -4.612 12.848 1.00 92.75 89 HIS A C 1
ATOM 700 O O . HIS A 1 89 ? -2.723 -5.510 12.105 1.00 92.75 89 HIS A O 1
ATOM 706 N N . GLU A 1 90 ? -1.520 -3.644 12.429 1.00 92.69 90 GLU A N 1
ATOM 707 C CA . GLU A 1 90 ? -1.168 -3.399 11.021 1.00 92.69 90 GLU A CA 1
ATOM 708 C C . GLU A 1 90 ? -0.396 -4.553 10.382 1.00 92.69 90 GLU A C 1
ATOM 710 O O . GLU A 1 90 ? -0.661 -4.914 9.235 1.00 92.69 90 GLU A O 1
ATOM 715 N N . SER A 1 91 ? 0.500 -5.195 11.140 1.00 92.06 91 SER A N 1
ATOM 716 C CA . SER A 1 91 ? 1.344 -6.276 10.612 1.00 92.06 91 SER A CA 1
ATOM 717 C C . SER A 1 91 ? 0.553 -7.464 10.061 1.00 92.06 91 SER A C 1
ATOM 719 O O . SER A 1 91 ? 1.045 -8.168 9.185 1.00 92.06 91 SER A O 1
ATOM 721 N N . HIS A 1 92 ? -0.685 -7.671 10.525 1.00 94.00 92 HIS A N 1
ATOM 722 C CA . HIS A 1 92 ? -1.547 -8.752 10.044 1.00 94.00 92 HIS A CA 1
ATOM 723 C C . HIS A 1 92 ? -1.970 -8.566 8.582 1.00 94.00 92 HIS A C 1
ATOM 725 O O . HIS A 1 92 ? -2.404 -9.520 7.948 1.00 94.00 92 HIS A O 1
ATOM 731 N N . TYR A 1 93 ? -1.849 -7.350 8.049 1.00 94.31 93 TYR A N 1
ATOM 732 C CA . TYR A 1 93 ? -2.356 -6.981 6.731 1.00 94.31 93 TYR A CA 1
ATOM 733 C C . TYR A 1 93 ? -1.265 -6.816 5.674 1.00 94.31 93 TYR A C 1
ATOM 735 O O . TYR A 1 93 ? -1.585 -6.727 4.490 1.00 94.31 93 TYR A O 1
ATOM 743 N N . ILE A 1 94 ? 0.008 -6.798 6.079 1.00 93.44 94 ILE A N 1
ATOM 744 C CA . ILE A 1 94 ? 1.144 -6.546 5.183 1.00 93.44 94 ILE A CA 1
ATOM 745 C C . ILE A 1 94 ? 1.237 -7.624 4.095 1.00 93.44 94 ILE A C 1
ATOM 747 O O . ILE A 1 94 ? 1.337 -7.305 2.911 1.00 93.44 94 ILE A O 1
ATOM 751 N N . TYR A 1 95 ? 1.153 -8.900 4.482 1.00 93.38 95 TYR A N 1
ATOM 752 C CA . TYR A 1 95 ? 1.228 -10.010 3.530 1.00 93.38 95 TYR A CA 1
ATOM 753 C C . TYR A 1 95 ? 0.070 -9.984 2.523 1.00 93.38 95 TYR A C 1
ATOM 755 O O . TYR A 1 95 ? 0.301 -10.083 1.319 1.00 93.38 95 TYR A O 1
ATOM 763 N N . ASP A 1 96 ? -1.158 -9.774 3.004 1.00 93.62 96 ASP A N 1
ATOM 764 C CA . ASP A 1 96 ? -2.346 -9.658 2.156 1.00 93.62 96 ASP A CA 1
ATOM 765 C C . ASP A 1 96 ? -2.210 -8.518 1.139 1.00 93.62 96 ASP A C 1
ATOM 767 O O . ASP A 1 96 ? -2.544 -8.699 -0.030 1.00 93.62 96 ASP A O 1
ATOM 771 N N . LEU A 1 97 ? -1.712 -7.347 1.556 1.00 93.38 97 LEU A N 1
ATOM 772 C CA . LEU A 1 97 ? -1.490 -6.196 0.669 1.00 93.38 97 LEU A CA 1
ATOM 773 C C . LEU A 1 97 ? -0.498 -6.509 -0.447 1.00 93.38 97 LEU A C 1
ATOM 775 O O . LEU A 1 97 ? -0.730 -6.130 -1.596 1.00 93.38 97 LEU A O 1
ATOM 779 N N . LEU A 1 98 ? 0.581 -7.219 -0.118 1.00 94.25 98 LEU A N 1
ATOM 780 C CA . LEU A 1 98 ? 1.584 -7.620 -1.096 1.00 94.25 98 LEU A CA 1
ATOM 781 C C . LEU A 1 98 ? 1.031 -8.663 -2.076 1.00 94.25 98 LEU A C 1
ATOM 783 O O . LEU A 1 98 ? 1.215 -8.524 -3.281 1.00 94.25 98 LEU A O 1
ATOM 787 N N . GLN A 1 99 ? 0.332 -9.687 -1.580 1.00 94.00 99 GLN A N 1
ATOM 788 C CA . GLN A 1 99 ? -0.201 -10.764 -2.425 1.00 94.00 99 GLN A CA 1
ATOM 789 C C . GLN A 1 99 ? -1.388 -10.330 -3.288 1.00 94.00 99 GLN A C 1
ATOM 791 O O . GLN A 1 99 ? -1.565 -10.844 -4.387 1.00 94.00 99 GLN A O 1
ATOM 796 N N . SER A 1 100 ? -2.193 -9.379 -2.814 1.00 93.38 100 SER A N 1
ATOM 797 C CA . SER A 1 100 ? -3.324 -8.837 -3.579 1.00 93.38 100 SER A CA 1
ATOM 798 C C . SER A 1 100 ? -2.935 -7.717 -4.548 1.00 93.38 100 SER A C 1
ATOM 800 O O . SER A 1 100 ? -3.804 -7.193 -5.238 1.00 93.38 100 SER A O 1
ATOM 802 N N . ASN A 1 101 ? -1.649 -7.355 -4.637 1.00 94.50 101 ASN A N 1
ATOM 803 C CA . ASN A 1 101 ? -1.165 -6.400 -5.629 1.00 94.50 101 ASN A CA 1
ATOM 804 C C . ASN A 1 101 ? -1.265 -6.995 -7.048 1.00 94.50 101 ASN A C 1
ATOM 806 O O . ASN A 1 101 ? -0.495 -7.893 -7.411 1.00 94.50 101 ASN A O 1
ATOM 810 N N . SER A 1 102 ? -2.180 -6.466 -7.858 1.00 95.38 102 SER A N 1
ATOM 811 C CA . SER A 1 102 ? -2.420 -6.872 -9.250 1.00 95.38 102 SER A CA 1
ATOM 812 C C . SER A 1 102 ? -1.587 -6.113 -10.284 1.00 95.38 102 SER A C 1
ATOM 814 O O . SER A 1 102 ? -1.484 -6.589 -11.414 1.00 95.38 102 SER A O 1
ATOM 816 N N . SER A 1 103 ? -0.927 -5.013 -9.909 1.00 95.69 103 SER A N 1
ATOM 817 C CA . SER A 1 103 ? -0.023 -4.285 -10.806 1.00 95.69 103 SER A CA 1
ATOM 818 C C . SER A 1 103 ? 1.170 -5.145 -11.255 1.00 95.69 103 SER A C 1
ATOM 820 O O . SER A 1 103 ? 1.533 -6.144 -10.617 1.00 95.69 103 SER A O 1
ATOM 822 N N . GLU A 1 104 ? 1.817 -4.747 -12.351 1.00 96.19 104 GLU A N 1
ATOM 823 C CA . GLU A 1 104 ? 3.020 -5.409 -12.884 1.00 96.19 104 GLU A CA 1
ATOM 824 C C . GLU A 1 104 ? 4.261 -5.142 -12.017 1.00 96.19 104 GLU A C 1
ATOM 826 O O . GLU A 1 104 ? 5.267 -5.842 -12.112 1.00 96.19 104 GLU A O 1
ATOM 831 N N . ILE A 1 105 ? 4.176 -4.152 -11.130 1.00 95.69 105 ILE A N 1
ATOM 832 C CA . ILE A 1 105 ? 5.245 -3.739 -10.230 1.00 95.69 105 ILE A CA 1
ATOM 833 C C . ILE A 1 105 ? 5.317 -4.725 -9.058 1.00 95.69 105 ILE A C 1
ATOM 835 O O . ILE A 1 105 ? 4.471 -4.702 -8.159 1.00 95.69 105 ILE A O 1
ATOM 839 N N . LYS A 1 106 ? 6.331 -5.598 -9.051 1.00 95.00 106 LYS A N 1
ATOM 840 C CA . LYS A 1 106 ? 6.564 -6.588 -7.988 1.00 95.00 106 LYS A CA 1
ATOM 841 C C . LYS A 1 106 ? 7.787 -6.199 -7.155 1.00 95.00 106 LYS A C 1
ATOM 843 O O . LYS A 1 106 ? 8.894 -6.271 -7.676 1.00 95.00 106 LYS A O 1
ATOM 848 N N . PRO A 1 107 ? 7.600 -5.767 -5.895 1.00 94.69 107 PRO A N 1
ATOM 849 C CA . PRO A 1 107 ? 8.717 -5.409 -5.027 1.00 94.69 107 PRO A CA 1
ATOM 850 C C . PRO A 1 107 ? 9.578 -6.621 -4.668 1.00 94.69 107 PRO A C 1
ATOM 852 O O . PRO A 1 107 ? 9.039 -7.686 -4.362 1.00 94.69 107 PRO A O 1
ATOM 855 N N . ASP A 1 108 ? 10.893 -6.427 -4.632 1.00 94.69 108 ASP A N 1
ATOM 856 C CA . ASP A 1 108 ? 11.869 -7.421 -4.172 1.00 94.69 108 ASP A CA 1
ATOM 857 C C . ASP A 1 108 ? 12.033 -7.378 -2.649 1.00 94.69 108 ASP A C 1
ATOM 859 O O . ASP A 1 108 ? 12.238 -8.400 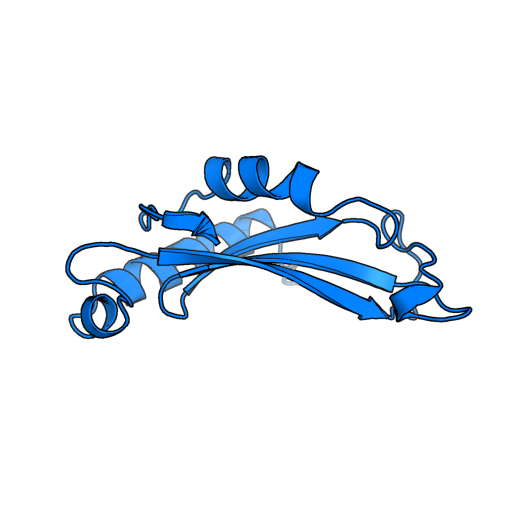-1.993 1.00 94.69 108 ASP A O 1
ATOM 863 N N . VAL A 1 109 ? 11.924 -6.174 -2.080 1.00 93.69 109 VAL A N 1
ATOM 864 C CA . VAL A 1 109 ? 12.105 -5.902 -0.651 1.00 93.69 109 VAL A CA 1
ATOM 865 C C . VAL A 1 109 ? 10.929 -5.086 -0.131 1.00 93.69 109 VAL A C 1
ATOM 867 O O . VAL A 1 109 ? 10.414 -4.207 -0.824 1.00 93.69 109 VAL A O 1
ATOM 870 N N . LEU A 1 110 ? 10.513 -5.380 1.100 1.00 92.81 110 LEU A N 1
ATOM 871 C CA . LEU A 1 110 ? 9.435 -4.686 1.794 1.00 92.81 110 LEU A CA 1
ATOM 872 C C . LEU A 1 110 ? 9.917 -4.178 3.156 1.00 92.81 110 LEU A C 1
ATOM 874 O O . LEU A 1 110 ? 10.514 -4.948 3.912 1.00 92.81 110 LEU A O 1
ATOM 878 N N . SER A 1 111 ? 9.612 -2.916 3.471 1.00 89.06 111 SER A N 1
ATOM 879 C CA . SER A 1 111 ? 9.829 -2.303 4.792 1.00 89.06 111 SER A CA 1
ATOM 880 C C . SER A 1 111 ? 8.546 -1.795 5.430 1.00 89.06 111 SER A C 1
ATOM 882 O O . SER A 1 111 ? 7.790 -1.101 4.702 1.00 89.06 111 SER A O 1
#